Protein AF-A0AAV0DE00-F1 (afdb_monomer_lite)

Secondary structure (DSSP, 8-state):
---EETTEEPSS--SSEEEE--SSTTS-EEEEE----TTSPPPPPEEEEESEEEEE-TTTTTTHHHHTT-----TT----EEEEES--

Structure (mmCIF, N/CA/C/O backbone):
data_AF-A0AAV0DE00-F1
#
_entry.id   AF-A0AAV0DE00-F1
#
loop_
_atom_site.group_PDB
_atom_site.id
_atom_site.type_symbol
_atom_site.label_atom_id
_atom_site.label_alt_id
_atom_site.label_comp_id
_atom_site.label_asym_id
_atom_site.label_entity_id
_atom_site.label_seq_id
_atom_site.pdbx_PDB_ins_code
_atom_site.Cartn_x
_atom_site.Cartn_y
_atom_site.Cartn_z
_atom_site.occupancy
_atom_site.B_iso_or_equiv
_atom_site.auth_seq_id
_atom_site.auth_comp_id
_atom_site.auth_asym_id
_atom_site.auth_atom_id
_atom_site.pdbx_PDB_model_num
ATOM 1 N N . MET A 1 1 ? -14.883 -1.732 3.515 1.00 67.69 1 MET A N 1
ATOM 2 C CA . MET A 1 1 ? -14.164 -0.905 2.524 1.00 67.69 1 MET A CA 1
ATOM 3 C C . MET A 1 1 ? -14.136 -1.701 1.236 1.00 67.69 1 MET A C 1
ATOM 5 O O . MET A 1 1 ? -13.572 -2.779 1.257 1.00 67.69 1 MET A O 1
ATOM 9 N N . LEU A 1 2 ? -14.815 -1.260 0.177 1.00 83.81 2 LEU A N 1
ATOM 10 C CA . LEU A 1 2 ? -14.831 -1.990 -1.097 1.00 83.81 2 LEU A CA 1
ATOM 11 C C . LEU A 1 2 ? -13.527 -1.716 -1.851 1.00 83.81 2 LEU A C 1
ATOM 13 O O . LEU A 1 2 ? -13.129 -0.558 -1.973 1.00 83.81 2 LEU A O 1
ATOM 17 N N . ILE A 1 3 ? -12.869 -2.771 -2.329 1.00 90.25 3 ILE A N 1
ATOM 18 C CA . ILE A 1 3 ? -11.693 -2.670 -3.195 1.00 90.25 3 ILE A CA 1
ATOM 19 C C . ILE A 1 3 ? -12.125 -3.150 -4.574 1.00 90.25 3 ILE A C 1
ATOM 21 O O . ILE A 1 3 ? -12.630 -4.263 -4.712 1.00 90.25 3 ILE A O 1
ATOM 25 N N . SER A 1 4 ? -11.945 -2.302 -5.582 1.00 92.69 4 SER A N 1
ATOM 26 C CA . SER A 1 4 ? -12.312 -2.612 -6.959 1.00 92.69 4 SER A CA 1
ATOM 27 C C . SER A 1 4 ? -11.098 -2.552 -7.873 1.00 92.69 4 SER A C 1
ATOM 29 O O . SER A 1 4 ? -10.361 -1.564 -7.843 1.00 92.69 4 SER A O 1
ATOM 31 N N . LEU A 1 5 ? -10.942 -3.553 -8.731 1.00 92.50 5 LEU A N 1
ATOM 32 C CA . LEU A 1 5 ? -9.968 -3.567 -9.815 1.00 92.50 5 LEU A CA 1
ATOM 33 C C . LEU A 1 5 ? -10.725 -3.539 -11.141 1.00 92.50 5 LEU A C 1
ATOM 35 O O . LEU A 1 5 ? -11.604 -4.365 -11.360 1.00 92.50 5 LEU A O 1
ATOM 39 N N . ASN A 1 6 ? -10.415 -2.580 -12.016 1.00 92.81 6 ASN A N 1
ATOM 40 C CA . ASN A 1 6 ? -11.100 -2.418 -13.308 1.00 92.81 6 ASN A CA 1
ATOM 41 C C . ASN A 1 6 ? -12.637 -2.403 -13.178 1.00 92.81 6 ASN A C 1
ATOM 43 O O . ASN A 1 6 ? -13.346 -3.064 -13.933 1.00 92.81 6 ASN A O 1
ATOM 47 N N . SER A 1 7 ? -13.146 -1.673 -12.180 1.00 92.69 7 SER A N 1
ATOM 48 C CA . SER A 1 7 ? -14.577 -1.583 -11.842 1.00 92.69 7 SER A CA 1
ATOM 49 C C . SER A 1 7 ? -15.231 -2.882 -11.343 1.00 92.69 7 SER A C 1
ATOM 51 O O . SER A 1 7 ? -16.442 -2.905 -11.142 1.00 92.69 7 SER A O 1
ATOM 53 N N . GLN A 1 8 ? -14.460 -3.943 -11.089 1.00 94.81 8 GLN A N 1
ATOM 54 C CA . GLN A 1 8 ? -14.944 -5.186 -10.487 1.00 94.81 8 GLN A CA 1
ATOM 55 C C . GLN A 1 8 ? -14.536 -5.269 -9.019 1.00 94.81 8 GLN A C 1
ATOM 57 O O . GLN A 1 8 ? -13.379 -5.025 -8.678 1.00 94.81 8 GLN A O 1
ATOM 62 N N . ASN A 1 9 ? -15.477 -5.623 -8.144 1.00 94.00 9 ASN A N 1
ATOM 63 C CA . ASN A 1 9 ? -15.192 -5.795 -6.721 1.00 94.00 9 ASN A CA 1
ATOM 64 C C . ASN A 1 9 ? -14.329 -7.039 -6.504 1.00 94.00 9 ASN A C 1
ATOM 66 O O . ASN A 1 9 ? -14.668 -8.123 -6.977 1.00 94.00 9 ASN A O 1
ATOM 70 N N . LEU A 1 10 ? -13.238 -6.885 -5.758 1.00 92.38 10 LEU A N 1
ATOM 71 C CA . LEU A 1 10 ? -12.426 -8.019 -5.344 1.00 92.38 10 LEU A CA 1
ATOM 72 C C . LEU A 1 10 ? -13.159 -8.813 -4.248 1.00 92.38 10 LEU A C 1
ATOM 74 O O . LEU A 1 10 ? -13.786 -8.208 -3.374 1.00 92.38 10 LEU A O 1
ATOM 78 N N . PRO A 1 11 ? -13.081 -10.157 -4.263 1.00 91.44 11 PRO A N 1
ATOM 79 C CA . PRO A 1 11 ? -13.747 -11.002 -3.269 1.00 91.44 11 PRO A CA 1
ATOM 80 C C . PRO A 1 11 ? -13.063 -10.952 -1.895 1.00 91.44 11 PRO A C 1
ATOM 82 O O . PRO A 1 11 ? -13.645 -11.365 -0.894 1.00 91.44 11 PRO A O 1
ATOM 85 N N . THR A 1 12 ? -11.823 -10.464 -1.843 1.00 91.62 12 THR A N 1
ATOM 86 C CA . THR A 1 12 ? -10.985 -10.411 -0.648 1.00 91.62 12 THR A CA 1
ATOM 87 C C . THR A 1 12 ? -10.693 -8.976 -0.232 1.00 91.62 12 THR A C 1
ATOM 89 O O . THR A 1 12 ? -10.566 -8.066 -1.053 1.00 91.62 12 THR A O 1
ATOM 92 N N . TYR A 1 13 ? -10.561 -8.785 1.078 1.00 92.00 13 TYR A N 1
ATOM 93 C CA . TYR A 1 13 ? -10.211 -7.508 1.688 1.00 92.00 13 TYR A CA 1
ATOM 94 C C . TYR A 1 13 ? -8.802 -7.574 2.274 1.00 92.00 13 TYR A C 1
ATOM 96 O O . TYR A 1 13 ? -8.399 -8.599 2.824 1.00 92.00 13 TYR A O 1
ATOM 104 N N . ALA A 1 14 ? -8.064 -6.468 2.184 1.00 93.06 14 ALA A N 1
ATOM 105 C CA . ALA A 1 14 ? -6.756 -6.344 2.813 1.00 93.06 14 ALA A CA 1
ATOM 106 C C . ALA A 1 14 ? -6.907 -5.917 4.279 1.00 93.06 14 ALA A C 1
ATOM 108 O O . ALA A 1 14 ? -7.499 -4.874 4.563 1.00 93.06 14 ALA A O 1
ATOM 109 N N . LEU A 1 15 ? -6.355 -6.712 5.201 1.00 94.69 15 LEU A N 1
ATOM 110 C CA . LEU A 1 15 ? -6.281 -6.343 6.617 1.00 94.69 15 LEU A CA 1
ATOM 111 C C . LEU A 1 15 ? -5.210 -5.272 6.846 1.00 94.69 15 LEU A C 1
ATOM 113 O O . LEU A 1 15 ? -5.491 -4.258 7.479 1.00 94.69 15 LEU A O 1
ATOM 117 N N . ASN A 1 16 ? -4.007 -5.490 6.307 1.00 96.56 16 ASN A N 1
ATOM 118 C CA . ASN A 1 16 ? -2.864 -4.606 6.515 1.00 96.56 16 ASN A CA 1
ATOM 119 C C . ASN A 1 16 ? -2.792 -3.540 5.424 1.00 96.56 16 ASN A C 1
ATOM 121 O O . ASN A 1 16 ? -3.132 -2.382 5.656 1.00 96.56 16 ASN A O 1
ATOM 125 N N . ASP A 1 17 ? -2.364 -3.939 4.231 1.00 96.50 17 ASP A N 1
ATOM 126 C CA . ASP A 1 17 ? -2.060 -3.033 3.137 1.00 96.50 17 ASP A CA 1
ATOM 127 C C . ASP A 1 17 ? -2.286 -3.672 1.760 1.00 96.50 17 ASP A C 1
ATOM 129 O O . ASP A 1 17 ? -2.396 -4.888 1.608 1.00 96.50 17 ASP A O 1
ATOM 133 N N . VAL A 1 18 ? -2.372 -2.812 0.747 1.00 96.00 18 VAL A N 1
ATOM 134 C CA . VAL A 1 18 ? -2.363 -3.157 -0.677 1.00 96.00 18 VAL A CA 1
ATOM 135 C C . VAL A 1 18 ? -1.140 -2.503 -1.307 1.00 96.00 18 VAL A C 1
ATOM 137 O O . VAL A 1 18 ? -0.877 -1.320 -1.074 1.00 96.00 18 VAL A O 1
ATOM 140 N N . LEU A 1 19 ? -0.413 -3.259 -2.129 1.00 95.62 19 LEU A N 1
ATOM 141 C CA . LEU A 1 19 ? 0.715 -2.775 -2.919 1.00 95.62 19 LEU A CA 1
ATOM 142 C C . LEU A 1 19 ? 0.375 -2.870 -4.407 1.00 95.62 19 LEU A C 1
ATOM 144 O O . LEU A 1 19 ? 0.025 -3.938 -4.900 1.00 95.62 19 LEU A O 1
ATOM 148 N N . VAL A 1 20 ? 0.523 -1.755 -5.117 1.00 95.12 20 VAL A N 1
ATOM 149 C CA . VAL A 1 20 ? 0.492 -1.701 -6.580 1.00 95.12 20 VAL A CA 1
ATOM 150 C C . VAL A 1 20 ? 1.922 -1.524 -7.064 1.00 95.12 20 VAL A C 1
ATOM 152 O O . VAL A 1 20 ? 2.542 -0.503 -6.771 1.00 95.12 20 VAL A O 1
ATOM 155 N N . ALA A 1 21 ? 2.446 -2.513 -7.778 1.00 95.88 21 ALA A N 1
ATOM 156 C CA . ALA A 1 21 ? 3.805 -2.510 -8.302 1.00 95.88 21 ALA A CA 1
ATOM 157 C C . ALA A 1 21 ? 3.888 -3.330 -9.598 1.00 95.88 21 ALA A C 1
ATOM 159 O O . ALA A 1 21 ? 2.974 -4.086 -9.928 1.00 95.88 21 ALA A O 1
ATOM 160 N N . GLU A 1 22 ? 4.989 -3.164 -10.321 1.00 94.94 22 GLU A N 1
ATOM 161 C CA . GLU A 1 22 ? 5.381 -4.018 -11.438 1.00 94.94 22 GLU A CA 1
ATOM 162 C C . GLU A 1 22 ? 5.712 -5.439 -10.934 1.00 94.94 22 GLU A C 1
ATOM 164 O O . GLU A 1 22 ? 6.146 -5.620 -9.795 1.00 94.94 22 GLU A O 1
ATOM 169 N N . LEU A 1 23 ? 5.476 -6.453 -11.770 1.00 93.19 23 LEU A N 1
ATOM 170 C CA . LEU A 1 23 ? 5.717 -7.862 -11.447 1.00 93.19 23 LEU A CA 1
ATOM 171 C C . LEU A 1 23 ? 7.208 -8.184 -11.265 1.00 93.19 23 LEU A C 1
ATOM 173 O O . LEU A 1 23 ? 7.574 -9.015 -10.437 1.00 93.19 23 LEU A O 1
ATOM 177 N N . SER A 1 24 ? 8.064 -7.539 -12.049 1.00 92.44 24 SER A N 1
ATOM 178 C CA . SER A 1 24 ? 9.515 -7.620 -12.014 1.00 92.44 24 SER A CA 1
ATOM 179 C C . SER A 1 24 ? 10.078 -6.671 -10.952 1.00 92.44 24 SER A C 1
ATOM 181 O O . SER A 1 24 ? 9.997 -5.449 -11.107 1.00 92.44 24 SER A O 1
ATOM 183 N N . PRO A 1 25 ? 10.755 -7.193 -9.910 1.00 85.88 25 PRO A N 1
ATOM 184 C CA . PRO A 1 25 ? 11.355 -6.372 -8.855 1.00 85.88 25 PRO A CA 1
ATOM 185 C C . PRO A 1 25 ? 12.399 -5.366 -9.356 1.00 85.88 25 PRO A C 1
ATOM 187 O O . PRO A 1 25 ? 12.669 -4.372 -8.690 1.00 85.88 25 PRO A O 1
ATOM 190 N N . ALA A 1 26 ? 13.003 -5.630 -10.517 1.00 89.75 26 ALA A N 1
ATOM 191 C CA . ALA A 1 26 ? 14.029 -4.780 -11.115 1.00 89.75 26 ALA A CA 1
ATOM 192 C C . ALA A 1 26 ? 13.452 -3.678 -12.024 1.00 89.75 26 ALA A C 1
ATOM 194 O O . ALA A 1 26 ? 14.213 -2.911 -12.613 1.00 89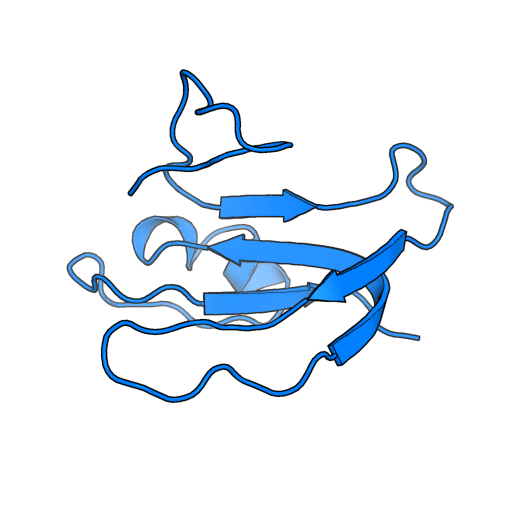.75 26 ALA A O 1
ATOM 195 N N . THR A 1 27 ? 12.124 -3.604 -12.175 1.00 93.25 27 THR A N 1
ATOM 196 C CA . THR A 1 27 ? 11.459 -2.653 -13.073 1.00 93.25 27 THR A CA 1
ATOM 197 C C . THR A 1 27 ? 10.702 -1.584 -12.295 1.00 93.25 27 THR A C 1
ATOM 199 O O . THR A 1 27 ? 10.071 -1.833 -11.271 1.00 93.25 27 THR A O 1
ATOM 202 N N . VAL A 1 28 ? 10.749 -0.355 -12.808 1.00 94.62 28 VAL A N 1
ATOM 203 C CA . VAL A 1 28 ? 10.050 0.788 -12.217 1.00 94.62 28 VAL A CA 1
ATOM 204 C C . VAL A 1 28 ? 8.577 0.774 -12.618 1.00 94.62 28 VAL A C 1
ATOM 206 O O . VAL A 1 28 ? 8.238 0.735 -13.803 1.00 94.62 28 VAL A O 1
ATOM 209 N N . SER A 1 29 ? 7.700 0.906 -11.628 1.00 95.25 29 SER A N 1
ATOM 210 C CA . SER A 1 29 ? 6.265 1.087 -11.827 1.00 95.25 29 SER A CA 1
ATOM 211 C C . SER A 1 29 ? 5.979 2.515 -12.279 1.00 95.25 29 SER A C 1
ATOM 213 O O . SER A 1 29 ? 6.379 3.478 -11.622 1.00 95.25 29 SER A O 1
ATOM 215 N N . ARG A 1 30 ? 5.254 2.663 -13.389 1.00 95.50 30 ARG A N 1
ATOM 216 C CA . ARG A 1 30 ? 4.715 3.948 -13.849 1.00 95.50 30 ARG A CA 1
ATOM 217 C C . ARG A 1 30 ? 3.225 3.978 -13.558 1.00 95.50 30 ARG A C 1
ATOM 219 O O . ARG A 1 30 ? 2.485 3.171 -14.110 1.00 95.50 30 ARG A O 1
ATOM 226 N N . PHE A 1 31 ? 2.789 4.890 -12.701 1.00 95.31 31 PHE A N 1
ATOM 227 C CA . PHE A 1 31 ? 1.383 4.976 -12.326 1.00 95.31 31 PHE A CA 1
ATOM 228 C C . PHE A 1 31 ? 0.970 6.410 -12.030 1.00 95.31 31 PHE A C 1
ATOM 230 O O . PHE A 1 31 ? 1.793 7.280 -11.736 1.00 95.31 31 PHE A O 1
ATOM 237 N N . SER A 1 32 ? -0.338 6.624 -12.077 1.00 96.62 32 SER A N 1
ATOM 238 C CA . SER A 1 32 ? -0.957 7.875 -11.676 1.00 96.62 32 SER A CA 1
ATOM 239 C C . SER A 1 32 ? -2.029 7.594 -10.639 1.00 96.62 32 SER A C 1
ATOM 241 O O . SER A 1 32 ? -2.757 6.606 -10.748 1.00 96.62 32 SER A O 1
ATOM 243 N N . PHE A 1 33 ? -2.155 8.457 -9.639 1.00 95.94 33 PHE A N 1
ATOM 244 C CA . PHE A 1 33 ? -3.172 8.299 -8.607 1.00 95.94 33 PHE A CA 1
ATOM 245 C C . PHE A 1 33 ? -3.751 9.640 -8.170 1.00 95.94 33 PHE A C 1
ATOM 247 O O . PHE A 1 33 ? -3.190 10.709 -8.402 1.00 95.94 33 PHE A O 1
ATOM 254 N N . ARG A 1 34 ? -4.927 9.562 -7.552 1.00 96.12 34 ARG A N 1
ATOM 255 C CA . ARG A 1 34 ? -5.638 10.686 -6.947 1.00 96.12 34 ARG A CA 1
ATOM 256 C C . ARG A 1 34 ? -6.418 10.190 -5.744 1.00 96.12 34 ARG A C 1
ATOM 258 O O . ARG A 1 34 ? -6.830 9.032 -5.697 1.00 96.12 34 ARG A O 1
ATOM 265 N N . ILE A 1 35 ? -6.650 11.083 -4.800 1.00 94.44 35 ILE A N 1
ATOM 266 C CA . ILE A 1 35 ? -7.349 10.803 -3.557 1.00 94.44 35 ILE A CA 1
ATOM 267 C C . ILE A 1 35 ? -8.714 11.465 -3.639 1.00 94.44 35 ILE A C 1
ATOM 269 O O . ILE A 1 35 ? -8.830 12.672 -3.861 1.00 94.44 35 ILE A O 1
ATOM 273 N N . LYS A 1 36 ? -9.756 10.661 -3.444 1.00 93.00 36 LYS A N 1
ATOM 274 C CA . LYS A 1 36 ? -11.137 11.124 -3.375 1.00 93.00 36 LYS A CA 1
ATOM 275 C C . LYS A 1 36 ? -11.681 10.819 -1.987 1.00 93.00 36 LYS A C 1
ATOM 277 O O . LYS A 1 36 ? -11.794 9.655 -1.613 1.00 93.00 36 LYS A O 1
ATOM 282 N N . LYS A 1 37 ? -12.040 11.862 -1.243 1.00 89.94 37 LYS A N 1
ATOM 283 C CA . LYS A 1 37 ? -12.740 11.749 0.040 1.00 89.94 37 LYS A CA 1
ATOM 284 C C . LYS A 1 37 ? -14.184 12.206 -0.148 1.00 89.94 37 LYS A C 1
ATOM 286 O O . LYS A 1 37 ? -14.453 13.125 -0.918 1.00 89.94 37 LYS A O 1
ATOM 291 N N . VAL A 1 38 ? -15.123 11.529 0.507 1.00 88.38 38 VAL A N 1
ATOM 292 C CA . VAL A 1 38 ? -16.549 11.872 0.414 1.00 88.38 38 VAL A CA 1
ATOM 293 C C . VAL A 1 38 ? -16.752 13.309 0.902 1.00 88.38 38 VAL A C 1
ATOM 295 O O . VAL A 1 38 ? -16.266 13.665 1.971 1.00 88.38 38 VAL A O 1
ATOM 298 N N . GLY A 1 39 ? -17.440 14.128 0.103 1.00 90.94 39 GLY A N 1
ATOM 299 C CA . GLY A 1 39 ? -17.734 15.527 0.434 1.00 90.94 39 GLY A CA 1
ATOM 300 C C . GLY A 1 39 ? -16.583 16.518 0.223 1.00 90.94 39 GLY A C 1
ATOM 301 O O . GLY A 1 39 ? -16.765 17.696 0.508 1.00 90.94 39 GLY A O 1
ATOM 302 N N . LEU A 1 40 ? -15.425 16.082 -0.288 1.00 92.44 40 LEU A N 1
ATOM 303 C CA . LEU A 1 40 ? -14.291 16.959 -0.601 1.00 92.44 40 LEU A CA 1
ATOM 304 C C . LEU A 1 40 ? -13.923 16.899 -2.090 1.00 92.44 40 LEU A C 1
ATOM 306 O O . LEU A 1 40 ? -14.153 15.872 -2.742 1.00 92.44 40 LEU A O 1
ATOM 310 N N . PRO A 1 41 ? -13.330 17.977 -2.640 1.00 93.19 41 PRO A N 1
ATOM 311 C CA . PRO A 1 41 ? -12.779 17.947 -3.986 1.00 93.19 41 PRO A CA 1
ATOM 312 C C . PRO A 1 41 ? -11.713 16.855 -4.107 1.00 93.19 41 PRO A C 1
ATOM 314 O O . PRO A 1 41 ? -10.967 16.561 -3.171 1.00 93.19 41 PRO A O 1
ATOM 317 N N . CYS A 1 42 ? -11.659 16.235 -5.283 1.00 93.94 42 CYS A N 1
ATOM 318 C CA . CYS A 1 42 ? -10.635 15.247 -5.586 1.00 93.94 42 CYS A CA 1
ATOM 319 C C . CYS A 1 42 ? -9.261 15.923 -5.624 1.00 93.94 42 CYS A C 1
ATOM 321 O O . CYS A 1 42 ? -9.129 17.015 -6.178 1.00 93.94 42 CYS A O 1
ATOM 323 N N . SER A 1 43 ? -8.237 15.259 -5.087 1.00 94.75 43 SER A N 1
ATOM 324 C CA . SER A 1 43 ? -6.862 15.737 -5.223 1.00 94.75 43 SER A CA 1
ATOM 325 C C . SER A 1 43 ? -6.466 15.823 -6.706 1.00 94.75 43 SER A C 1
ATOM 327 O O . SER A 1 43 ? -7.024 15.080 -7.531 1.00 94.75 43 SER A O 1
ATOM 329 N N . PRO A 1 44 ? -5.477 16.666 -7.059 1.00 96.25 44 PRO A N 1
ATOM 330 C CA . PRO A 1 44 ? -4.881 16.627 -8.388 1.00 96.25 44 PRO A CA 1
ATOM 331 C C . PRO A 1 44 ? -4.334 15.228 -8.693 1.00 96.25 44 PRO A C 1
ATOM 333 O O . PRO A 1 44 ? -3.995 14.460 -7.785 1.00 96.25 44 PRO A O 1
ATOM 336 N N . LEU A 1 45 ? -4.276 14.901 -9.984 1.00 96.81 45 LEU A N 1
ATOM 337 C CA . LEU A 1 45 ? -3.650 13.674 -10.455 1.00 96.81 45 LEU A CA 1
ATOM 338 C C . LEU A 1 45 ? -2.138 13.786 -10.253 1.00 96.81 45 LEU A C 1
ATOM 340 O O . LEU A 1 45 ? -1.509 14.711 -10.764 1.00 96.81 45 LEU A O 1
ATOM 344 N N . VAL A 1 46 ? -1.566 12.831 -9.530 1.00 96.06 46 VAL A N 1
ATOM 345 C CA . VAL A 1 46 ? -0.124 12.727 -9.319 1.00 96.06 46 VAL A CA 1
ATOM 346 C C . VAL A 1 46 ? 0.406 11.627 -10.221 1.00 96.06 46 VAL A C 1
ATOM 348 O O . VAL A 1 46 ? -0.134 10.523 -10.215 1.00 96.06 46 VAL A O 1
ATOM 351 N N . ASN A 1 47 ? 1.454 11.928 -10.984 1.00 96.44 47 ASN A N 1
ATOM 352 C CA . ASN A 1 47 ? 2.166 10.959 -11.812 1.00 96.44 47 ASN A CA 1
ATOM 353 C C . ASN A 1 47 ? 3.465 10.573 -11.107 1.00 96.44 47 ASN A C 1
ATOM 355 O O . ASN A 1 47 ? 4.236 11.451 -10.722 1.00 96.44 47 ASN A O 1
ATOM 359 N N . CYS A 1 48 ? 3.719 9.277 -10.967 1.00 95.56 48 CYS A N 1
ATOM 360 C CA . CYS A 1 48 ? 4.898 8.768 -10.283 1.00 95.56 48 CYS A CA 1
ATOM 361 C C . CYS A 1 48 ? 5.606 7.690 -11.101 1.00 95.56 48 CYS A C 1
ATOM 363 O O . CYS A 1 48 ? 4.991 6.894 -11.817 1.00 95.56 48 CYS A O 1
ATOM 365 N N . ARG A 1 49 ? 6.929 7.658 -10.933 1.00 96.44 49 ARG A N 1
ATOM 366 C CA . ARG A 1 49 ? 7.791 6.531 -11.277 1.00 96.44 49 ARG A CA 1
ATOM 367 C C . ARG A 1 49 ? 8.446 6.071 -9.987 1.00 96.44 49 ARG A C 1
ATOM 369 O O . ARG A 1 49 ? 9.085 6.875 -9.315 1.00 96.44 49 ARG A O 1
ATOM 376 N N . SER A 1 50 ? 8.202 4.832 -9.591 1.00 95.38 50 SER A N 1
ATOM 377 C CA . SER A 1 50 ? 8.646 4.339 -8.286 1.00 95.38 50 SER A CA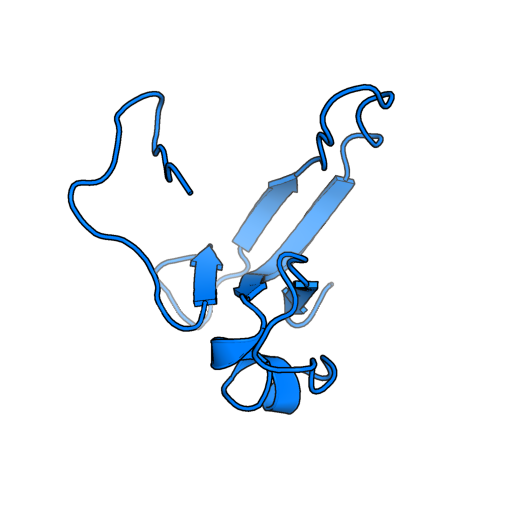 1
ATOM 378 C C . SER A 1 50 ? 8.624 2.807 -8.246 1.00 95.38 50 SER A C 1
ATOM 380 O O . SER A 1 50 ? 8.165 2.176 -9.200 1.00 95.38 50 SER A O 1
ATOM 382 N N . SER A 1 51 ? 9.079 2.175 -7.161 1.00 94.56 51 SER A N 1
ATOM 383 C CA . SER A 1 51 ? 8.936 0.716 -6.994 1.00 94.56 51 SER A CA 1
ATOM 384 C C . SER A 1 51 ? 7.510 0.266 -6.644 1.00 94.56 51 SER A C 1
ATOM 386 O O . SER A 1 51 ? 7.238 -0.928 -6.541 1.00 94.56 51 SER A O 1
ATOM 388 N N . GLY A 1 52 ? 6.576 1.209 -6.492 1.00 95.62 52 GLY A N 1
ATOM 389 C CA . GLY A 1 52 ? 5.152 0.955 -6.306 1.00 95.62 52 GLY A CA 1
ATOM 390 C C . GLY A 1 52 ? 4.461 1.937 -5.358 1.00 95.62 52 GLY A C 1
ATOM 391 O O . GLY A 1 52 ? 5.090 2.762 -4.695 1.00 95.62 52 GLY A O 1
ATOM 392 N N . LEU A 1 53 ? 3.141 1.816 -5.263 1.00 96.75 53 LEU A N 1
ATOM 393 C CA . LEU A 1 53 ? 2.288 2.547 -4.327 1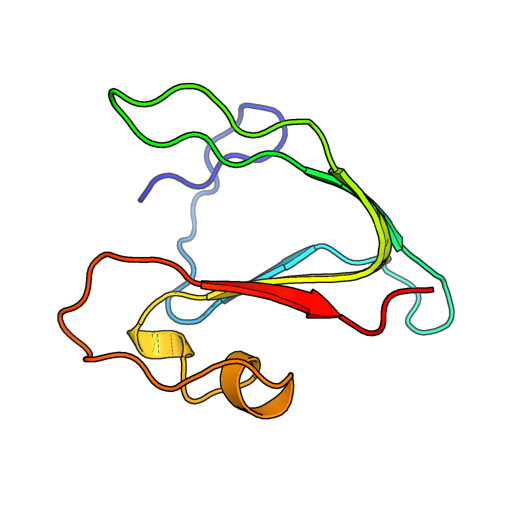.00 96.75 53 LEU A CA 1
ATOM 394 C C . LEU A 1 53 ? 1.757 1.591 -3.267 1.00 96.75 53 LEU A C 1
ATOM 396 O O . LEU A 1 53 ? 1.088 0.612 -3.600 1.00 96.75 53 LEU A O 1
ATOM 400 N N . ARG A 1 54 ? 2.005 1.893 -1.992 1.00 97.06 54 ARG A N 1
ATOM 401 C CA . ARG A 1 54 ? 1.431 1.146 -0.870 1.00 97.06 54 ARG A CA 1
ATOM 402 C C . ARG A 1 54 ? 0.334 1.965 -0.203 1.00 97.06 54 ARG A C 1
ATOM 404 O O 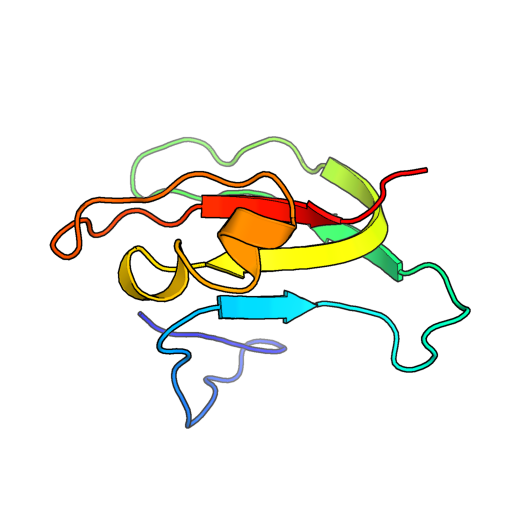. ARG A 1 54 ? 0.532 3.145 0.064 1.00 97.06 54 ARG A O 1
ATOM 411 N N . VAL A 1 55 ? -0.789 1.328 0.114 1.00 96.94 55 VAL A N 1
ATOM 412 C CA . VAL A 1 55 ? -1.896 1.902 0.895 1.00 96.94 55 VAL A CA 1
ATOM 413 C C . VAL A 1 55 ? -2.179 0.981 2.073 1.00 96.94 55 VAL A C 1
ATOM 415 O O . VAL A 1 55 ? -2.424 -0.200 1.863 1.00 96.94 55 VAL A O 1
ATOM 418 N N . SER A 1 56 ? -2.153 1.504 3.296 1.00 97.56 56 SER A N 1
ATOM 419 C CA . SER A 1 56 ? -2.306 0.737 4.536 1.00 97.56 56 SER A CA 1
ATOM 420 C C . SER A 1 56 ? -3.480 1.225 5.369 1.00 97.56 56 SER A C 1
ATOM 422 O O . SER A 1 56 ? -3.751 2.426 5.456 1.00 97.56 56 SER A O 1
ATOM 424 N N . THR A 1 57 ? -4.128 0.278 6.040 1.00 97.25 57 THR A N 1
ATOM 425 C CA . THR A 1 57 ? -5.061 0.531 7.138 1.00 97.25 57 THR A CA 1
ATOM 426 C C . THR A 1 57 ? -4.300 0.882 8.417 1.00 97.25 57 THR A C 1
ATOM 428 O O . THR A 1 57 ? -3.072 0.753 8.490 1.00 97.25 57 THR A O 1
ATOM 431 N N . ALA A 1 58 ? -5.039 1.267 9.458 1.00 97.62 58 ALA A N 1
ATOM 432 C CA . ALA A 1 58 ? -4.472 1.445 10.786 1.00 97.62 58 ALA A CA 1
ATOM 433 C C . ALA A 1 58 ? -3.867 0.148 11.356 1.00 97.62 58 ALA A C 1
ATOM 435 O O . ALA A 1 58 ? -2.804 0.196 11.972 1.00 97.62 58 ALA A O 1
ATOM 436 N N . ALA A 1 59 ? -4.483 -1.012 11.095 1.00 97.31 59 ALA A N 1
ATOM 437 C CA . ALA A 1 59 ? -3.972 -2.308 11.548 1.00 97.31 59 ALA A CA 1
ATOM 438 C C . ALA A 1 59 ? -2.637 -2.673 10.876 1.00 97.31 59 ALA A C 1
ATOM 440 O O . ALA A 1 59 ? -1.742 -3.195 11.532 1.00 97.31 59 ALA A O 1
ATOM 441 N N . GLY A 1 60 ? -2.474 -2.329 9.594 1.00 97.62 60 GLY A N 1
ATOM 442 C CA . GLY A 1 60 ? -1.226 -2.528 8.849 1.00 97.62 60 GLY A CA 1
ATOM 443 C C . GLY A 1 60 ? -0.142 -1.476 9.098 1.00 97.62 60 GLY A C 1
ATOM 444 O O . GLY A 1 60 ? 0.979 -1.631 8.611 1.00 97.62 60 GLY A O 1
ATOM 445 N N . SER A 1 61 ? -0.451 -0.409 9.844 1.00 98.06 61 SER A N 1
ATOM 446 C CA . SER A 1 61 ? 0.417 0.769 9.971 1.00 98.06 61 SER A CA 1
ATOM 447 C C . SER A 1 61 ? 1.788 0.468 10.574 1.00 98.06 61 SER A C 1
ATOM 449 O O . SER A 1 61 ? 2.753 1.147 10.245 1.00 98.06 61 SER A O 1
ATOM 451 N N . THR A 1 62 ? 1.886 -0.567 11.411 1.00 97.81 62 THR A N 1
ATOM 452 C CA . THR A 1 62 ? 3.119 -1.004 12.083 1.00 97.81 62 THR A CA 1
ATOM 453 C C . THR A 1 62 ? 3.907 -2.063 11.305 1.00 97.81 62 THR A C 1
ATOM 455 O O . THR A 1 62 ? 5.001 -2.429 11.727 1.00 97.81 62 THR A O 1
ATOM 458 N N . ALA A 1 63 ? 3.376 -2.559 10.182 1.00 96.56 63 ALA A N 1
ATOM 459 C CA . ALA A 1 63 ? 3.998 -3.598 9.364 1.00 96.56 63 ALA A CA 1
ATOM 460 C C . ALA A 1 63 ? 4.866 -2.982 8.247 1.00 96.56 63 ALA A C 1
ATOM 462 O O . ALA A 1 63 ? 5.636 -2.049 8.477 1.00 96.56 63 ALA A O 1
ATOM 463 N N . ALA A 1 64 ? 4.723 -3.465 7.007 1.00 96.44 64 ALA A N 1
ATOM 464 C CA . ALA A 1 64 ? 5.479 -2.982 5.849 1.00 96.44 64 ALA A CA 1
ATOM 465 C C . ALA A 1 64 ? 5.312 -1.473 5.582 1.00 96.44 64 ALA A C 1
ATOM 467 O O . ALA A 1 64 ? 6.150 -0.867 4.911 1.00 96.44 64 ALA A O 1
ATOM 468 N N . MET A 1 65 ? 4.237 -0.861 6.089 1.00 97.50 65 MET A N 1
ATOM 469 C CA . MET A 1 65 ? 4.033 0.583 6.027 1.00 97.50 65 MET A CA 1
ATOM 470 C C . MET A 1 65 ? 5.044 1.342 6.897 1.00 97.50 65 MET A C 1
ATOM 472 O O . MET A 1 65 ? 5.692 2.261 6.399 1.00 97.50 65 MET A O 1
ATOM 476 N N . LEU A 1 66 ? 5.255 0.918 8.147 1.00 97.31 66 LEU A N 1
ATOM 477 C CA . LEU A 1 66 ? 6.241 1.531 9.041 1.00 97.31 66 LEU A CA 1
ATOM 478 C C . LEU A 1 66 ? 7.662 1.379 8.491 1.00 97.31 66 LEU A C 1
ATOM 480 O O . LEU A 1 66 ? 8.417 2.346 8.461 1.00 97.31 66 LEU A O 1
ATOM 484 N N . SER A 1 67 ? 8.003 0.194 7.970 1.00 95.75 67 SER A N 1
ATOM 485 C CA . SER A 1 67 ? 9.312 -0.057 7.345 1.00 95.75 67 SER A CA 1
ATOM 486 C C . SER A 1 67 ? 9.581 0.832 6.128 1.00 95.75 67 SER A C 1
ATOM 488 O O . SER A 1 67 ? 10.734 1.113 5.822 1.00 95.75 67 SER A O 1
ATOM 490 N N . ALA A 1 68 ? 8.534 1.273 5.426 1.00 94.12 68 ALA A N 1
ATOM 491 C CA . ALA A 1 68 ? 8.657 2.159 4.272 1.00 94.12 68 ALA A CA 1
ATOM 492 C C . ALA A 1 68 ? 8.782 3.647 4.645 1.00 94.12 68 ALA A C 1
ATOM 494 O O . ALA A 1 68 ? 8.937 4.470 3.747 1.00 94.12 68 ALA A O 1
ATOM 495 N N . GLY A 1 69 ? 8.711 3.998 5.934 1.00 95.12 69 GLY A N 1
ATOM 496 C CA . GLY A 1 69 ? 8.722 5.385 6.410 1.00 95.12 69 GLY A CA 1
ATOM 497 C C . GLY A 1 69 ? 7.333 5.975 6.668 1.00 95.12 69 GLY A C 1
ATOM 498 O O . GLY A 1 69 ? 7.208 7.188 6.819 1.00 95.12 69 GLY A O 1
ATOM 499 N N . GLY A 1 70 ? 6.288 5.140 6.709 1.00 96.25 70 GLY A N 1
ATOM 500 C CA . GLY A 1 70 ? 4.979 5.528 7.234 1.00 96.25 70 GLY A CA 1
ATOM 501 C C . GLY A 1 70 ? 4.997 5.712 8.756 1.00 96.25 70 GLY A C 1
ATOM 502 O O . GLY A 1 70 ? 6.049 5.722 9.394 1.00 96.25 70 GLY A O 1
ATOM 503 N N . PHE A 1 71 ? 3.819 5.834 9.363 1.00 97.62 71 PHE A N 1
ATOM 504 C CA . PHE A 1 71 ? 3.688 6.056 10.807 1.00 97.62 71 PHE A CA 1
ATOM 505 C C . PHE A 1 71 ? 2.673 5.103 11.436 1.00 97.62 71 PHE A C 1
ATOM 507 O O . PHE A 1 71 ? 1.696 4.711 10.802 1.00 97.62 71 PHE A O 1
ATOM 514 N N . ALA A 1 72 ? 2.879 4.744 12.704 1.00 98.00 72 ALA A N 1
ATOM 515 C CA . ALA A 1 72 ? 1.923 3.927 13.444 1.00 98.00 72 ALA A CA 1
ATOM 516 C C . ALA A 1 72 ? 0.615 4.702 13.680 1.00 98.00 72 ALA A C 1
ATOM 518 O O . ALA A 1 72 ? 0.628 5.8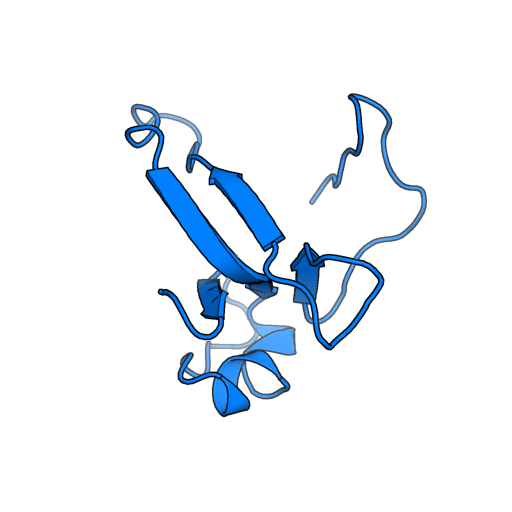76 14.051 1.00 98.00 72 ALA A O 1
ATOM 519 N N . MET A 1 73 ? -0.520 4.036 13.484 1.00 98.19 73 MET A N 1
ATOM 520 C CA . MET A 1 73 ? -1.855 4.610 13.654 1.00 98.19 73 MET A CA 1
ATOM 521 C C . MET A 1 73 ? -2.599 3.937 14.814 1.00 98.19 73 MET A C 1
ATOM 523 O O . MET A 1 73 ? -2.421 2.739 15.041 1.00 98.19 73 MET A O 1
ATOM 527 N N . PRO A 1 74 ? -3.494 4.653 15.521 1.00 97.75 74 PRO A N 1
ATOM 528 C CA . PRO A 1 74 ? -4.388 4.034 16.496 1.00 97.75 74 PRO A CA 1
ATOM 529 C C . PRO A 1 74 ? -5.254 2.954 15.841 1.00 97.75 74 PRO A C 1
ATOM 531 O O . PRO A 1 74 ? -5.875 3.214 14.813 1.00 97.75 74 PRO A O 1
ATOM 534 N N . ILE A 1 75 ? -5.358 1.772 16.457 1.00 95.88 75 ILE A N 1
ATOM 535 C CA . ILE A 1 75 ? -6.014 0.593 15.857 1.00 95.88 75 ILE A CA 1
ATOM 536 C C . ILE A 1 75 ? -7.489 0.817 15.476 1.00 95.88 75 ILE A C 1
ATOM 538 O O . ILE A 1 75 ? -7.990 0.194 14.545 1.00 95.88 75 ILE A O 1
ATOM 542 N N . LEU A 1 76 ? -8.179 1.728 16.170 1.00 96.81 76 LEU A N 1
ATOM 543 C CA . LEU A 1 76 ? -9.579 2.079 15.905 1.00 96.81 76 LEU A CA 1
ATOM 544 C C . LEU A 1 76 ? -9.746 3.183 14.847 1.00 96.81 76 LEU A C 1
ATOM 546 O O . LEU A 1 76 ? -10.878 3.545 14.517 1.00 96.81 76 LEU A O 1
ATOM 550 N N . SER A 1 77 ? -8.649 3.740 14.328 1.00 96.69 77 SER A N 1
ATOM 551 C CA . SER A 1 77 ? -8.713 4.739 13.265 1.00 96.69 77 SER A CA 1
ATOM 552 C C . SER A 1 77 ? -9.289 4.128 11.989 1.00 96.69 77 SER A C 1
ATOM 554 O O . SER A 1 77 ? -8.946 3.015 11.590 1.00 96.69 77 SER A O 1
ATOM 556 N N . LYS A 1 78 ? -10.171 4.887 11.336 1.00 93.38 78 LYS A N 1
ATOM 557 C CA . LYS A 1 78 ? -10.759 4.542 10.033 1.00 93.38 78 LYS A CA 1
ATOM 558 C C . LYS A 1 78 ? -10.030 5.210 8.869 1.00 93.38 78 LYS A C 1
ATOM 560 O O . LYS A 1 78 ? -10.452 5.055 7.723 1.00 93.38 78 LYS A O 1
ATOM 565 N N . ASP A 1 79 ? -8.981 5.973 9.162 1.00 94.00 79 ASP A N 1
ATOM 566 C CA . ASP A 1 79 ? -8.164 6.600 8.138 1.00 94.00 79 ASP A CA 1
ATOM 567 C C . ASP A 1 79 ? -7.265 5.564 7.454 1.00 94.00 79 ASP A C 1
ATOM 569 O O . ASP A 1 79 ? -6.985 4.481 7.974 1.00 94.00 79 ASP A O 1
ATOM 573 N N . LEU A 1 80 ? -6.806 5.926 6.262 1.00 95.19 80 LEU A N 1
ATOM 574 C CA . LEU A 1 80 ? -5.814 5.179 5.505 1.00 95.19 80 LEU A CA 1
ATOM 575 C C . LEU A 1 80 ? -4.587 6.061 5.339 1.00 95.19 80 LEU A C 1
ATOM 577 O O . LEU A 1 80 ? -4.713 7.274 5.160 1.00 95.19 80 LEU A O 1
ATOM 581 N N . GLN A 1 81 ? -3.416 5.440 5.321 1.00 96.50 81 GLN A N 1
ATOM 582 C CA . GLN A 1 81 ? -2.183 6.103 4.914 1.00 96.50 81 GLN A CA 1
ATOM 583 C C . GLN A 1 81 ? -1.657 5.461 3.635 1.00 96.50 81 GLN A C 1
ATOM 585 O O . GLN A 1 81 ? -1.907 4.286 3.363 1.00 96.50 81 GLN A O 1
ATOM 590 N N . TYR A 1 82 ? -0.927 6.228 2.839 1.00 96.69 82 TYR A N 1
ATOM 591 C CA . TYR A 1 82 ? -0.308 5.734 1.621 1.00 96.69 82 TYR A CA 1
ATOM 592 C C . TYR A 1 82 ? 1.117 6.257 1.511 1.00 96.69 82 TYR A C 1
ATOM 594 O O . TYR A 1 82 ? 1.440 7.311 2.057 1.00 96.69 82 TYR A O 1
ATOM 602 N N . ILE A 1 83 ? 1.954 5.528 0.782 1.00 96.69 83 ILE A N 1
ATOM 603 C CA . ILE A 1 83 ? 3.320 5.940 0.493 1.00 96.69 83 ILE A CA 1
ATOM 604 C C . ILE A 1 83 ? 3.721 5.499 -0.913 1.00 96.69 83 ILE A C 1
ATOM 606 O O . ILE A 1 83 ? 3.470 4.363 -1.329 1.00 96.69 83 ILE A O 1
ATOM 610 N N . VAL A 1 84 ? 4.337 6.418 -1.655 1.00 96.56 84 VAL A N 1
ATOM 611 C CA . VAL A 1 84 ? 5.031 6.105 -2.907 1.00 96.56 84 VAL A CA 1
ATOM 612 C C . VAL A 1 84 ? 6.389 5.530 -2.525 1.00 96.56 84 VAL A C 1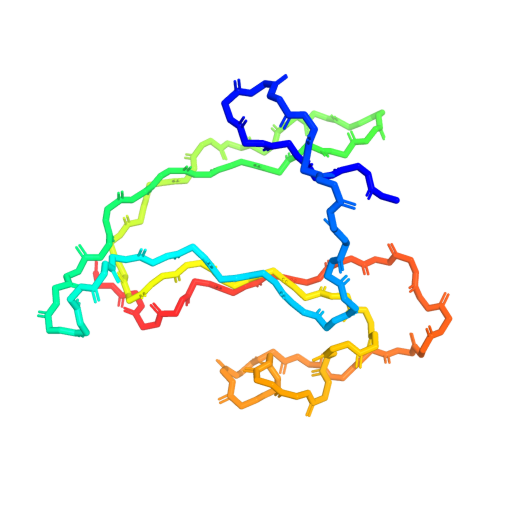
ATOM 614 O O . VAL A 1 84 ? 7.190 6.207 -1.886 1.00 96.56 84 VAL A O 1
ATOM 617 N N . ARG A 1 85 ? 6.639 4.270 -2.875 1.00 93.00 85 ARG A N 1
ATOM 618 C CA . ARG A 1 85 ? 7.883 3.580 -2.529 1.00 93.00 85 ARG A CA 1
ATOM 619 C C . ARG A 1 85 ? 8.997 3.982 -3.479 1.00 93.00 85 ARG A C 1
ATOM 621 O O . ARG A 1 85 ? 8.803 3.862 -4.685 1.00 93.00 85 ARG A O 1
ATOM 628 N N . GLU A 1 86 ? 10.135 4.406 -2.931 1.00 89.56 86 GLU A N 1
ATOM 629 C CA . GLU A 1 86 ? 11.377 4.680 -3.676 1.00 89.56 86 GLU A CA 1
ATOM 630 C C . GLU A 1 86 ? 11.133 5.522 -4.959 1.00 89.56 86 GLU A C 1
ATOM 632 O O . GLU A 1 86 ? 11.364 5.039 -6.070 1.00 89.56 86 GLU A O 1
ATOM 637 N N . PRO A 1 87 ? 10.568 6.743 -4.845 1.00 85.81 87 PRO A N 1
ATOM 638 C CA . PRO A 1 87 ? 10.268 7.593 -6.003 1.00 85.81 87 PRO A CA 1
ATOM 639 C C . PRO A 1 87 ? 11.531 8.081 -6.732 1.00 85.81 87 PRO A C 1
ATOM 641 O O . PRO A 1 87 ? 12.536 8.378 -6.087 1.00 85.81 87 PRO A O 1
ATOM 644 N N . ILE A 1 88 ? 11.438 8.194 -8.069 1.00 85.38 88 ILE A N 1
ATOM 645 C CA . ILE A 1 88 ? 12.516 8.610 -8.993 1.00 85.38 88 ILE A CA 1
ATOM 646 C C . ILE A 1 88 ? 12.116 9.816 -9.848 1.00 85.38 88 ILE A C 1
ATOM 648 O O . ILE A 1 88 ? 11.128 9.708 -10.623 1.00 85.38 88 ILE A O 1
#

pLDDT: mean 94.23, std 4.13, range [67.69, 98.19]

Sequence (88 aa):
MLISLNSQNLPTYALNDVLVAELSPATVSRFSFRIKKVGLPCSPLVNCRSSGLRVSTAAGSTAAMLSAGGFAMPILSKDLQYIVREPI

InterPro domains:
  IPR016064 NAD kinase/diacylglycerol kinase-like domain superfamily [SSF111331] (8-88)
  IPR017437 ATP-NAD kinase, PpnK-type, C-terminal [G3DSA:2.60.200.30] (1-88)

Foldseek 3Di:
DFDDDPNHTDPDDDQFKDKDADPDQVAWDWDWDWDDDPPDDIGDIDTWTARTKMKTDLRNCPPVVVVQVGHHHDNPDPDMDMDGHGTD

Organism: NCBI:txid186058

Radius of gyration: 13.55 Å; chains: 1; bounding box: 32×29×30 Å